Protein AF-A0A1G0JII6-F1 (afdb_monomer_lite)

pLDDT: mean 87.19, std 8.28, range [60.16, 95.19]

Sequence (86 aa):
MKNKKLHDDLERLRNEINHLATDDIESRKKLNRIIGDLEAKLEKPDDNDDGLVKDIKETIQHFETEHPRATAILNDIMVTLSNMGI

Radius of gyration: 12.27 Å; chains: 1; bounding box: 32×22×32 Å

Structure (mmCIF, N/CA/C/O backbone):
data_AF-A0A1G0JII6-F1
#
_entry.id   AF-A0A1G0JII6-F1
#
loop_
_atom_site.group_PDB
_atom_site.id
_atom_site.type_symbol
_atom_site.label_atom_id
_atom_site.label_alt_id
_atom_site.label_comp_id
_atom_site.label_asym_id
_atom_site.label_entity_id
_atom_site.label_seq_id
_atom_site.pdbx_PDB_ins_code
_atom_site.Cartn_x
_atom_site.Cartn_y
_atom_site.Cartn_z
_atom_site.occupancy
_atom_site.B_iso_or_equiv
_atom_site.auth_seq_id
_atom_site.auth_comp_id
_atom_site.auth_asym_id
_atom_site.auth_atom_id
_atom_site.pdbx_PDB_model_num
ATOM 1 N N . MET A 1 1 ? -8.279 -10.099 14.810 1.00 60.16 1 MET A N 1
ATOM 2 C CA . MET A 1 1 ? -8.203 -10.673 13.444 1.00 60.16 1 MET A CA 1
ATOM 3 C C . MET A 1 1 ? -7.815 -9.638 12.392 1.00 60.16 1 MET A C 1
ATOM 5 O O . MET A 1 1 ? -6.889 -9.917 11.650 1.00 60.16 1 MET A O 1
ATOM 9 N N . LYS A 1 2 ? -8.438 -8.450 12.340 1.00 63.12 2 LYS A N 1
ATOM 10 C CA . LYS A 1 2 ? -8.123 -7.424 11.324 1.00 63.12 2 LYS A CA 1
ATOM 11 C C . LYS A 1 2 ? -6.647 -6.981 11.327 1.00 63.12 2 LYS A C 1
ATOM 13 O O . LYS A 1 2 ? -6.017 -7.024 10.280 1.00 63.12 2 LYS A O 1
ATOM 18 N N . ASN A 1 3 ? -6.067 -6.701 12.500 1.00 77.12 3 ASN A N 1
ATOM 19 C CA . ASN A 1 3 ? -4.639 -6.347 12.620 1.00 77.12 3 ASN A CA 1
ATOM 20 C C . ASN A 1 3 ? -3.700 -7.457 12.133 1.00 77.12 3 ASN A C 1
ATOM 22 O O . ASN A 1 3 ? -2.633 -7.163 11.614 1.00 77.12 3 ASN A O 1
ATOM 26 N N . LYS A 1 4 ? -4.114 -8.727 12.253 1.00 85.56 4 LYS A N 1
ATOM 27 C CA . LYS A 1 4 ? -3.340 -9.857 11.734 1.00 85.56 4 LYS A CA 1
ATOM 28 C C . LYS A 1 4 ? -3.312 -9.844 10.205 1.00 85.56 4 LYS A C 1
ATOM 30 O O . LYS A 1 4 ? -2.241 -9.948 9.641 1.00 85.56 4 LYS A O 1
ATOM 35 N N . LYS A 1 5 ? -4.460 -9.629 9.547 1.00 88.12 5 LYS A N 1
ATOM 36 C CA . LYS A 1 5 ? -4.510 -9.530 8.079 1.00 88.12 5 LYS A CA 1
ATOM 37 C C . LYS A 1 5 ? -3.633 -8.387 7.561 1.00 88.12 5 LYS A C 1
ATOM 39 O O . LYS A 1 5 ? -2.888 -8.589 6.615 1.00 88.12 5 LYS A O 1
ATOM 44 N N . LEU A 1 6 ? -3.710 -7.210 8.188 1.00 88.44 6 LEU A N 1
ATOM 45 C CA . LEU A 1 6 ? -2.873 -6.080 7.778 1.00 88.44 6 LEU A CA 1
ATOM 46 C C . LEU A 1 6 ? -1.385 -6.382 7.983 1.00 88.44 6 LEU A C 1
ATOM 48 O O . LEU A 1 6 ? -0.587 -6.068 7.112 1.00 88.44 6 LEU A O 1
ATOM 52 N N . HIS A 1 7 ? -1.020 -7.038 9.084 1.00 89.94 7 HIS A N 1
ATOM 53 C CA . HIS A 1 7 ? 0.352 -7.491 9.303 1.00 89.94 7 HIS A CA 1
ATOM 54 C C . HIS A 1 7 ? 0.817 -8.474 8.217 1.00 89.94 7 HIS A C 1
ATOM 56 O O . HIS A 1 7 ? 1.871 -8.264 7.626 1.00 89.94 7 HIS A O 1
ATOM 62 N N . ASP A 1 8 ? -0.003 -9.476 7.890 1.00 92.56 8 ASP A N 1
ATOM 63 C CA . ASP A 1 8 ? 0.296 -10.453 6.837 1.00 92.56 8 ASP A CA 1
ATOM 64 C C . ASP A 1 8 ? 0.472 -9.756 5.465 1.00 92.56 8 ASP A C 1
ATOM 66 O O . ASP A 1 8 ? 1.388 -10.070 4.703 1.00 92.56 8 ASP A O 1
ATOM 70 N N . ASP A 1 9 ? -0.375 -8.768 5.150 1.00 92.25 9 ASP A N 1
ATOM 71 C CA . ASP A 1 9 ? -0.282 -7.980 3.914 1.00 92.25 9 ASP A CA 1
ATOM 72 C C . ASP A 1 9 ? 0.990 -7.098 3.886 1.00 92.25 9 ASP A C 1
ATOM 74 O O . ASP A 1 9 ? 1.648 -6.990 2.846 1.00 92.25 9 ASP A O 1
ATOM 78 N N . LEU A 1 10 ? 1.399 -6.525 5.025 1.00 93.31 10 LEU A N 1
ATOM 79 C CA . LEU A 1 10 ? 2.653 -5.770 5.163 1.00 93.31 10 LEU A CA 1
ATOM 80 C C . LEU A 1 10 ? 3.890 -6.663 5.005 1.00 93.31 10 LEU A C 1
ATOM 82 O O . LEU A 1 10 ? 4.851 -6.272 4.339 1.00 93.31 10 LEU A O 1
ATOM 86 N N . GLU A 1 11 ? 3.877 -7.874 5.564 1.00 93.62 11 GLU A N 1
ATOM 87 C CA . GLU A 1 11 ? 4.953 -8.850 5.365 1.00 93.62 11 GLU A CA 1
A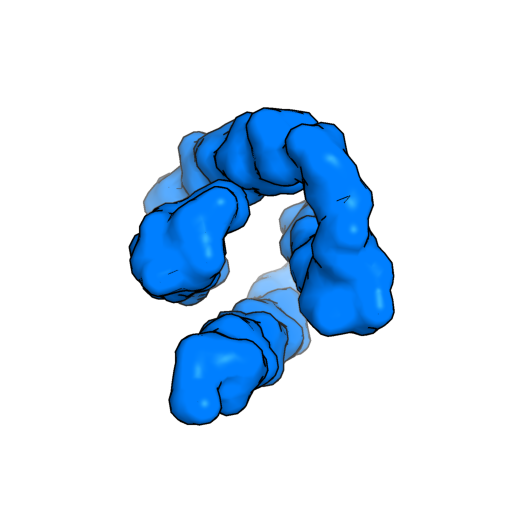TOM 88 C C . GLU A 1 11 ? 5.061 -9.277 3.896 1.00 93.62 11 GLU A C 1
ATOM 90 O O . GLU A 1 11 ? 6.163 -9.356 3.344 1.00 93.62 11 GLU A O 1
ATOM 95 N N . ARG A 1 12 ? 3.926 -9.491 3.218 1.00 94.31 12 ARG A N 1
ATOM 96 C CA . ARG A 1 12 ? 3.900 -9.746 1.769 1.00 94.31 12 ARG A CA 1
ATOM 97 C C . ARG A 1 12 ? 4.518 -8.587 0.990 1.00 94.31 12 ARG A C 1
ATOM 99 O O . ARG A 1 12 ? 5.323 -8.837 0.094 1.00 94.31 12 ARG A O 1
ATOM 106 N N . LEU A 1 13 ? 4.194 -7.342 1.348 1.00 93.38 13 LEU A N 1
ATOM 107 C CA . LEU A 1 13 ? 4.755 -6.161 0.692 1.00 93.38 13 LEU A CA 1
ATOM 108 C C . LEU A 1 13 ? 6.272 -6.058 0.906 1.00 93.38 13 L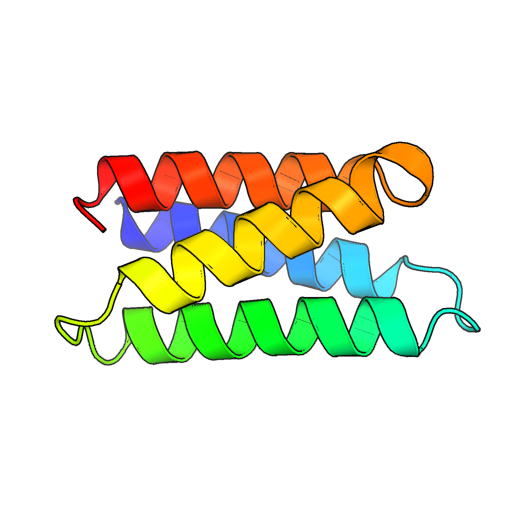EU A C 1
ATOM 110 O O . LEU A 1 13 ? 7.002 -5.832 -0.054 1.00 93.38 13 LEU A O 1
ATOM 114 N N . ARG A 1 14 ? 6.765 -6.303 2.128 1.00 92.75 14 ARG A N 1
ATOM 115 C CA . ARG A 1 14 ? 8.209 -6.362 2.432 1.00 92.75 14 ARG A CA 1
ATOM 116 C C . ARG A 1 14 ? 8.939 -7.399 1.587 1.00 92.75 14 ARG A C 1
ATOM 118 O O . ARG A 1 14 ? 10.007 -7.119 1.048 1.00 92.75 14 ARG A O 1
ATOM 125 N N . ASN A 1 15 ? 8.360 -8.587 1.453 1.00 92.94 15 ASN A N 1
ATOM 126 C CA . ASN A 1 15 ? 8.944 -9.641 0.632 1.00 92.94 15 ASN A CA 1
ATOM 127 C C . ASN A 1 15 ? 8.976 -9.258 -0.852 1.00 92.94 15 ASN A C 1
ATOM 129 O O . ASN A 1 15 ? 9.980 -9.498 -1.516 1.00 92.94 15 ASN A O 1
ATOM 133 N N . GLU A 1 16 ? 7.926 -8.614 -1.366 1.00 91.44 16 GLU A N 1
ATOM 134 C CA . GLU A 1 16 ? 7.920 -8.135 -2.751 1.00 91.44 16 GLU A CA 1
ATOM 135 C C . GLU A 1 16 ? 8.964 -7.034 -2.980 1.00 91.44 16 GLU A C 1
ATOM 137 O O . GLU A 1 16 ? 9.684 -7.090 -3.970 1.00 91.44 16 GLU A O 1
ATOM 142 N N . ILE A 1 17 ? 9.130 -6.096 -2.039 1.00 90.12 17 ILE A N 1
ATOM 143 C CA . ILE A 1 17 ? 10.187 -5.066 -2.073 1.00 90.12 17 ILE A CA 1
ATOM 144 C C . ILE A 1 17 ? 11.575 -5.701 -2.186 1.00 90.12 17 ILE A C 1
ATOM 146 O O . ILE A 1 17 ? 12.405 -5.227 -2.961 1.00 90.12 17 ILE A O 1
ATOM 150 N N . ASN A 1 18 ? 11.831 -6.781 -1.445 1.00 88.44 18 ASN A N 1
ATOM 151 C CA . ASN A 1 18 ? 13.104 -7.503 -1.511 1.00 88.44 18 ASN A CA 1
ATOM 152 C C . ASN A 1 18 ? 13.325 -8.193 -2.868 1.00 88.44 18 ASN A C 1
ATOM 154 O O . ASN A 1 18 ? 14.469 -8.423 -3.253 1.00 88.44 18 ASN A O 1
ATOM 158 N N . HIS A 1 19 ? 12.250 -8.501 -3.595 1.00 86.56 19 HIS A N 1
ATOM 159 C CA . HIS A 1 19 ? 12.297 -9.074 -4.940 1.00 86.56 19 HIS A CA 1
ATOM 160 C C . HIS A 1 19 ? 12.303 -8.032 -6.067 1.00 86.56 19 HIS A C 1
ATOM 162 O O . HIS A 1 19 ? 12.509 -8.411 -7.222 1.00 86.56 19 HIS A O 1
ATOM 168 N N . LEU A 1 20 ? 12.093 -6.745 -5.770 1.00 84.69 20 LEU A N 1
ATOM 169 C CA . LEU A 1 20 ? 12.245 -5.682 -6.764 1.00 84.69 20 LEU A CA 1
ATOM 170 C C . LEU A 1 20 ? 13.697 -5.618 -7.256 1.00 84.69 20 LEU A C 1
ATOM 172 O O . LEU A 1 20 ? 14.643 -5.828 -6.487 1.00 84.69 20 LEU A O 1
ATOM 176 N N . ALA A 1 21 ? 13.874 -5.321 -8.546 1.00 76.94 21 ALA A N 1
ATOM 177 C CA . ALA A 1 21 ? 15.182 -5.250 -9.199 1.00 76.94 21 ALA A CA 1
ATOM 178 C C . ALA A 1 21 ? 16.142 -4.363 -8.394 1.00 76.94 21 ALA A C 1
ATOM 180 O O . ALA A 1 21 ? 15.724 -3.332 -7.886 1.00 76.94 21 ALA A O 1
ATOM 181 N N . THR A 1 22 ? 17.398 -4.776 -8.178 1.00 74.12 22 THR A N 1
ATOM 182 C CA . THR A 1 22 ? 18.354 -4.155 -7.223 1.00 74.12 22 THR A CA 1
ATOM 183 C C . THR A 1 22 ? 18.749 -2.706 -7.552 1.00 74.12 22 THR A C 1
ATOM 185 O O . THR A 1 22 ? 19.242 -1.984 -6.692 1.00 74.12 22 THR A O 1
ATOM 188 N N . ASP A 1 23 ? 18.450 -2.254 -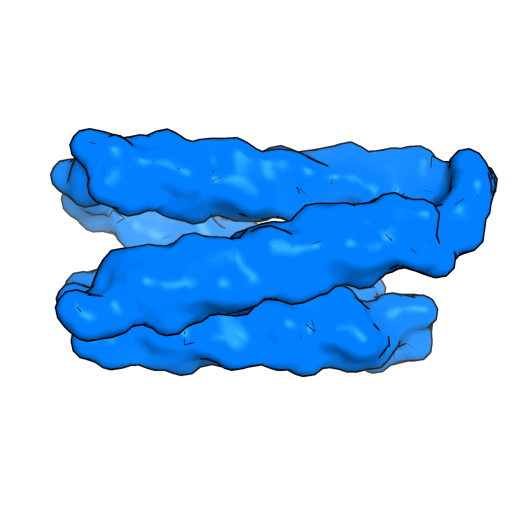8.758 1.00 78.56 23 ASP A N 1
ATOM 189 C CA . ASP A 1 23 ? 18.608 -0.889 -9.257 1.00 78.56 23 ASP A CA 1
ATOM 190 C C . ASP A 1 23 ? 17.383 0.007 -9.016 1.00 78.56 23 ASP A C 1
ATOM 192 O O . ASP A 1 23 ? 17.515 1.230 -8.994 1.00 78.56 23 ASP A O 1
ATOM 196 N N . ASP A 1 24 ? 16.217 -0.571 -8.733 1.00 87.25 24 ASP A N 1
ATOM 197 C CA . ASP A 1 24 ? 14.999 0.179 -8.444 1.00 87.25 24 ASP A CA 1
ATOM 198 C C . ASP A 1 24 ? 14.940 0.663 -6.981 1.00 87.25 24 ASP A C 1
ATOM 200 O O . ASP A 1 24 ? 14.246 0.140 -6.100 1.00 87.25 24 ASP A O 1
ATOM 204 N N . ILE A 1 25 ? 15.826 1.603 -6.668 1.00 88.31 25 ILE A N 1
ATOM 205 C CA . ILE A 1 25 ? 16.015 2.145 -5.318 1.00 88.31 25 ILE A CA 1
ATOM 206 C C . ILE A 1 25 ? 14.841 3.047 -4.925 1.00 88.31 25 ILE A C 1
ATOM 208 O O . ILE A 1 25 ? 14.375 2.983 -3.784 1.00 88.31 25 ILE A O 1
ATOM 212 N N . GLU A 1 26 ? 14.344 3.857 -5.860 1.00 89.06 26 GLU A N 1
ATOM 213 C CA . GLU A 1 26 ? 13.274 4.821 -5.598 1.00 89.06 26 GLU A CA 1
ATOM 214 C C . GLU A 1 26 ? 11.950 4.119 -5.285 1.00 89.06 26 GLU A C 1
ATOM 216 O O . GLU A 1 26 ? 11.316 4.446 -4.275 1.00 89.06 26 GLU A O 1
ATOM 221 N N . SER A 1 27 ? 11.576 3.086 -6.049 1.00 89.12 27 SER A N 1
ATOM 222 C CA . SER A 1 27 ? 10.360 2.325 -5.769 1.00 89.12 27 SER A CA 1
ATOM 223 C C . SER A 1 27 ? 10.421 1.635 -4.414 1.00 89.12 27 SER A C 1
ATOM 225 O O . SER A 1 27 ? 9.487 1.732 -3.612 1.00 89.12 27 SER A O 1
ATOM 227 N N . ARG A 1 28 ? 11.556 1.000 -4.092 1.00 91.38 28 ARG A N 1
ATOM 228 C CA . ARG A 1 28 ? 11.759 0.391 -2.772 1.00 91.38 28 ARG A CA 1
ATOM 229 C C . ARG A 1 28 ? 11.667 1.407 -1.650 1.00 91.38 28 ARG A C 1
ATOM 231 O O . ARG A 1 28 ? 11.058 1.116 -0.623 1.00 91.38 28 ARG A O 1
ATOM 238 N N . LYS A 1 29 ? 12.260 2.588 -1.810 1.00 92.12 29 LYS A N 1
ATOM 239 C CA . LYS A 1 29 ? 12.198 3.650 -0.802 1.00 92.12 29 LYS A CA 1
ATOM 240 C C . LYS A 1 29 ? 10.761 4.121 -0.585 1.00 92.12 29 LYS A C 1
ATOM 242 O O . LYS A 1 29 ? 10.340 4.258 0.563 1.00 92.12 29 LYS A O 1
ATOM 247 N N . LYS A 1 30 ? 9.998 4.312 -1.666 1.00 91.62 30 LYS A N 1
ATOM 248 C CA . LYS A 1 30 ? 8.589 4.720 -1.602 1.00 91.62 30 LYS A CA 1
ATOM 249 C C . LYS A 1 30 ? 7.723 3.664 -0.909 1.00 91.62 30 LYS A C 1
ATOM 251 O O . LYS A 1 30 ? 6.997 4.003 0.020 1.00 91.62 30 LYS A O 1
ATOM 256 N N . LEU A 1 31 ? 7.860 2.388 -1.271 1.00 92.94 31 LEU A N 1
ATOM 257 C CA . LEU A 1 31 ? 7.104 1.302 -0.636 1.00 92.94 31 LEU A CA 1
ATOM 258 C C . LEU A 1 31 ? 7.490 1.084 0.837 1.00 92.94 31 LEU A C 1
ATOM 260 O O . LEU A 1 31 ? 6.614 0.866 1.670 1.00 92.94 31 LEU A O 1
ATOM 264 N N . ASN A 1 32 ? 8.777 1.190 1.188 1.00 93.38 32 ASN A N 1
ATOM 265 C CA . ASN A 1 32 ? 9.213 1.100 2.587 1.00 93.38 32 ASN A CA 1
ATOM 266 C C . ASN A 1 32 ? 8.660 2.244 3.443 1.00 93.38 32 ASN A C 1
ATOM 268 O O . ASN A 1 32 ? 8.314 2.018 4.600 1.00 93.38 32 ASN A O 1
ATOM 272 N N . ARG A 1 33 ? 8.538 3.454 2.880 1.00 93.50 33 ARG A N 1
ATOM 273 C CA . ARG A 1 33 ? 7.879 4.571 3.565 1.00 93.50 33 ARG A CA 1
ATOM 274 C C . ARG A 1 33 ? 6.413 4.248 3.866 1.00 93.50 33 ARG A C 1
ATOM 276 O O . ARG A 1 33 ? 6.010 4.376 5.013 1.00 93.50 33 ARG A O 1
ATOM 283 N N . ILE A 1 34 ? 5.664 3.751 2.878 1.00 92.75 34 ILE A N 1
ATOM 284 C CA . ILE A 1 34 ? 4.259 3.343 3.061 1.00 92.75 34 ILE A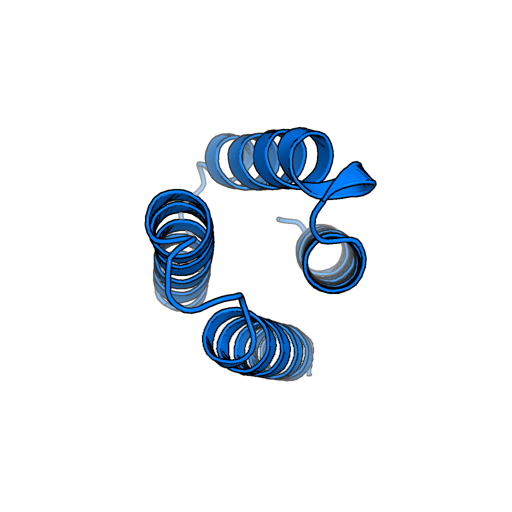 CA 1
ATOM 285 C C . ILE A 1 34 ? 4.118 2.285 4.164 1.00 92.75 34 ILE A C 1
ATOM 287 O O . ILE A 1 34 ? 3.214 2.380 4.989 1.00 92.75 34 ILE A O 1
ATOM 291 N N . ILE A 1 35 ? 5.019 1.297 4.214 1.00 92.62 35 ILE A N 1
ATOM 292 C CA . ILE A 1 35 ? 5.028 0.292 5.289 1.00 92.62 35 ILE A CA 1
ATOM 293 C C . ILE A 1 35 ? 5.230 0.951 6.653 1.00 92.62 35 ILE A C 1
ATOM 295 O O . ILE A 1 35 ? 4.474 0.660 7.574 1.00 92.62 35 ILE A O 1
ATOM 299 N N . GLY A 1 36 ? 6.218 1.841 6.781 1.00 91.75 36 GLY A N 1
ATOM 300 C CA . GLY A 1 36 ? 6.486 2.541 8.037 1.00 91.75 36 GLY A CA 1
ATOM 301 C C . GLY A 1 36 ? 5.301 3.391 8.497 1.00 91.75 36 GLY A C 1
ATOM 302 O O . GLY A 1 36 ? 4.939 3.349 9.671 1.00 91.75 36 GLY A O 1
ATOM 303 N N . ASP A 1 37 ? 4.651 4.095 7.570 1.00 89.94 37 ASP A N 1
ATOM 304 C CA . ASP A 1 37 ? 3.476 4.918 7.864 1.00 89.94 37 ASP A CA 1
ATOM 305 C C . ASP A 1 37 ? 2.279 4.046 8.312 1.00 89.94 37 ASP A C 1
ATOM 307 O O . ASP A 1 37 ? 1.566 4.394 9.256 1.00 89.94 37 ASP A O 1
ATOM 311 N N . LEU A 1 38 ? 2.091 2.868 7.701 1.00 88.94 38 LEU A N 1
ATOM 312 C CA . LEU A 1 38 ? 1.068 1.890 8.098 1.00 88.94 38 LEU A CA 1
ATOM 313 C C . LEU A 1 38 ? 1.337 1.266 9.472 1.00 88.94 38 LEU A C 1
ATOM 315 O O . LEU A 1 38 ? 0.408 1.100 10.263 1.00 88.94 38 LEU A O 1
ATOM 319 N N . GLU A 1 39 ? 2.588 0.922 9.769 1.00 89.25 39 GLU A N 1
ATOM 320 C CA . GLU A 1 39 ? 2.981 0.378 11.073 1.00 89.25 39 GLU A CA 1
ATOM 321 C C . GLU A 1 39 ? 2.827 1.415 12.186 1.00 89.25 39 GLU A C 1
ATOM 323 O O . GLU A 1 39 ? 2.239 1.114 13.225 1.00 89.25 39 GLU A O 1
ATOM 328 N N . ALA A 1 40 ? 3.265 2.655 11.950 1.00 86.88 40 ALA A N 1
ATOM 329 C CA . ALA A 1 40 ? 3.097 3.748 12.903 1.00 86.88 40 ALA A CA 1
ATOM 330 C C . ALA A 1 40 ? 1.618 3.975 13.241 1.00 86.88 40 ALA A C 1
ATOM 332 O O . ALA A 1 40 ? 1.265 4.200 14.399 1.00 86.88 40 ALA A O 1
ATOM 333 N N . LYS A 1 41 ? 0.744 3.854 12.240 1.00 81.44 41 LYS A N 1
ATOM 334 C CA . LYS A 1 41 ? -0.700 4.006 12.403 1.00 81.44 41 LYS A CA 1
ATOM 335 C C . LYS A 1 41 ? -1.373 2.819 13.091 1.00 81.44 41 LYS A C 1
ATOM 337 O O . LYS A 1 41 ? -2.320 3.001 13.850 1.00 81.44 41 LYS A O 1
ATOM 342 N N . LEU A 1 42 ? -0.863 1.606 12.886 1.00 82.06 42 LEU A N 1
ATOM 343 C CA . LEU A 1 42 ? -1.275 0.436 13.664 1.00 82.06 42 LEU A CA 1
ATOM 344 C C . LEU A 1 42 ? -0.945 0.586 15.155 1.00 82.06 42 LEU A C 1
ATOM 346 O O . LEU A 1 42 ? -1.721 0.132 15.998 1.00 82.06 42 LEU A O 1
ATOM 350 N N . GLU A 1 43 ? 0.193 1.200 15.481 1.00 83.25 43 GLU A N 1
ATOM 351 C CA . GLU A 1 43 ? 0.599 1.464 16.866 1.00 83.25 43 GLU A CA 1
ATOM 352 C C . GLU A 1 43 ? -0.149 2.650 17.484 1.00 83.25 43 GLU A C 1
ATOM 354 O O . GLU A 1 43 ? -0.494 2.622 18.668 1.00 83.25 43 GLU A O 1
ATOM 359 N N . LYS A 1 44 ? -0.393 3.697 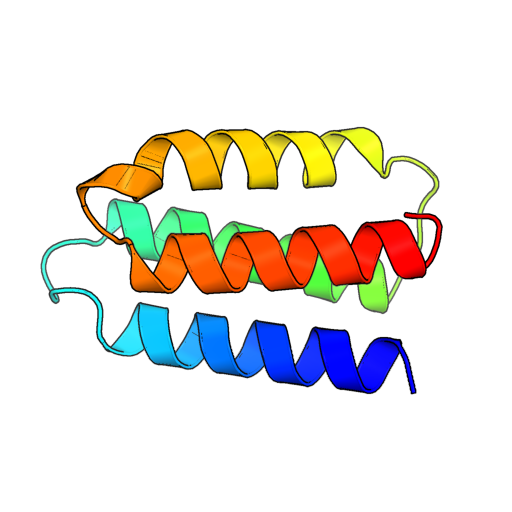16.690 1.00 81.31 44 LYS A N 1
ATOM 360 C CA . LYS A 1 44 ? -1.077 4.926 17.097 1.00 81.31 44 LYS A CA 1
ATOM 361 C C . LYS A 1 44 ? -2.119 5.308 16.045 1.00 81.31 44 LYS A C 1
ATOM 363 O O . LYS A 1 44 ? -1.788 6.041 15.113 1.00 81.31 44 LYS A O 1
ATOM 368 N N . PRO A 1 45 ? -3.368 4.846 16.202 1.00 70.44 45 PRO A N 1
ATOM 369 C CA . PRO A 1 45 ? -4.473 5.321 15.386 1.00 70.44 45 PRO A CA 1
ATOM 370 C C . PRO A 1 45 ? -4.701 6.798 15.733 1.00 70.44 45 PRO A C 1
ATOM 372 O O . PRO A 1 45 ? -5.145 7.109 16.837 1.00 70.44 45 PRO A O 1
ATOM 375 N N . ASP A 1 46 ? -4.300 7.693 14.838 1.00 68.56 46 ASP A N 1
ATOM 376 C CA . ASP A 1 46 ? -4.589 9.130 14.895 1.00 68.56 46 ASP A CA 1
ATOM 377 C C . ASP A 1 46 ? -5.690 9.442 13.870 1.00 68.56 46 ASP A C 1
ATOM 379 O O . ASP A 1 46 ? -5.851 8.696 12.912 1.00 68.56 46 ASP A O 1
ATOM 383 N N . ASP A 1 47 ? -6.429 10.538 14.031 1.00 63.38 47 ASP A N 1
ATOM 384 C CA . ASP A 1 47 ? -7.621 10.843 13.217 1.00 63.38 47 ASP A CA 1
ATOM 385 C C . ASP A 1 47 ? -7.297 11.223 11.750 1.00 63.38 47 ASP A C 1
ATOM 387 O O . ASP A 1 47 ? -8.197 11.355 10.920 1.00 63.38 47 ASP A O 1
ATOM 391 N N . ASN A 1 48 ? -6.021 11.421 11.391 1.00 65.25 48 ASN A N 1
ATOM 392 C CA . ASN A 1 48 ? -5.609 11.851 10.045 1.00 65.25 48 ASN A CA 1
ATOM 393 C C . ASN A 1 48 ? -5.375 10.677 9.087 1.00 65.25 48 ASN A C 1
ATOM 395 O O . ASN A 1 48 ? -4.266 10.440 8.593 1.00 65.25 48 ASN A O 1
ATOM 399 N N . ASP A 1 49 ? -6.454 9.965 8.780 1.00 73.25 49 ASP A N 1
ATOM 400 C CA . ASP A 1 49 ? -6.382 8.753 7.973 1.00 73.25 49 ASP A CA 1
ATOM 401 C C . ASP A 1 49 ? -6.309 8.995 6.460 1.00 73.25 49 ASP A C 1
ATOM 403 O O . ASP A 1 49 ? -5.664 8.230 5.730 1.00 73.25 49 ASP A O 1
ATOM 407 N N . ASP A 1 50 ? -6.860 10.123 6.020 1.00 79.06 50 ASP A N 1
ATOM 408 C CA . ASP A 1 50 ? -6.993 10.505 4.615 1.00 79.06 50 ASP A CA 1
ATOM 409 C C . ASP A 1 50 ? -5.649 10.667 3.890 1.00 79.06 50 ASP A C 1
ATOM 411 O O . ASP A 1 50 ? -5.540 10.355 2.700 1.00 79.06 50 ASP A O 1
ATOM 415 N N . GLY A 1 51 ? -4.611 11.134 4.593 1.00 85.81 51 GLY A N 1
ATOM 416 C CA . GLY A 1 51 ? -3.281 11.344 4.016 1.00 85.81 51 GLY A CA 1
ATOM 417 C C . GLY A 1 51 ? -2.624 10.033 3.586 1.00 85.81 51 GLY A C 1
ATOM 418 O O . GLY A 1 51 ? -2.197 9.895 2.443 1.00 85.81 51 GLY A O 1
ATOM 419 N N . LEU A 1 52 ? -2.627 9.032 4.469 1.00 87.25 52 LEU A N 1
ATOM 420 C CA . LEU A 1 52 ? -2.045 7.721 4.181 1.00 87.25 52 LEU A CA 1
ATOM 421 C C . LEU A 1 52 ? -2.814 6.990 3.076 1.00 87.25 52 LEU A C 1
ATOM 423 O O . LEU A 1 52 ? -2.217 6.408 2.173 1.00 87.25 52 LEU A O 1
ATOM 427 N N . VAL A 1 53 ? -4.146 7.046 3.121 1.00 90.12 53 VAL A N 1
ATOM 428 C CA . VAL A 1 53 ? -4.999 6.444 2.089 1.00 90.12 53 VAL A CA 1
ATOM 429 C C . VAL A 1 53 ? -4.719 7.066 0.718 1.00 90.12 53 VAL A C 1
ATOM 431 O O . VAL A 1 53 ? -4.657 6.359 -0.292 1.00 90.12 53 VAL A O 1
ATOM 434 N N . LYS A 1 54 ? -4.527 8.387 0.666 1.00 91.19 54 LYS A N 1
ATOM 435 C CA . LYS A 1 54 ? -4.158 9.093 -0.560 1.00 91.19 54 LYS A CA 1
ATOM 436 C C . LYS A 1 54 ? -2.772 8.675 -1.059 1.00 91.19 54 LYS A C 1
ATOM 438 O O . LYS A 1 54 ? -2.649 8.325 -2.231 1.00 91.19 54 LYS A O 1
ATOM 443 N N . ASP A 1 55 ? -1.773 8.634 -0.184 1.00 91.31 55 ASP A N 1
ATOM 444 C CA . ASP A 1 55 ? -0.400 8.253 -0.537 1.00 91.31 55 ASP A CA 1
ATOM 445 C C . ASP A 1 55 ? -0.329 6.814 -1.082 1.00 91.31 55 ASP A C 1
ATOM 447 O O . ASP A 1 55 ? 0.384 6.536 -2.055 1.00 91.31 55 ASP A O 1
ATOM 451 N N . ILE A 1 56 ? -1.120 5.892 -0.520 1.00 92.81 56 ILE A N 1
ATOM 452 C CA . ILE A 1 56 ? -1.235 4.519 -1.031 1.00 92.81 56 ILE A CA 1
ATOM 453 C C . ILE A 1 56 ? -1.860 4.512 -2.430 1.00 92.81 56 ILE A C 1
ATOM 455 O O . ILE A 1 56 ? -1.321 3.857 -3.320 1.00 92.81 56 ILE A O 1
ATOM 459 N N . LYS A 1 57 ? -2.944 5.263 -2.668 1.00 93.38 57 LYS A N 1
ATOM 460 C CA . LYS A 1 57 ? -3.573 5.365 -4.001 1.00 93.38 57 LYS A CA 1
ATOM 461 C C . LYS A 1 57 ? -2.622 5.930 -5.055 1.00 93.38 57 LYS A C 1
ATOM 463 O O . LYS A 1 57 ? -2.545 5.388 -6.154 1.00 93.38 57 LYS A O 1
ATOM 468 N N . GLU A 1 58 ? -1.880 6.983 -4.727 1.00 93.62 58 GLU A N 1
ATOM 469 C CA . GLU A 1 58 ? -0.875 7.558 -5.631 1.00 93.62 58 GLU A CA 1
ATOM 470 C C . GLU A 1 58 ? 0.263 6.568 -5.916 1.00 93.62 58 GLU A C 1
ATOM 472 O O . GLU A 1 58 ? 0.793 6.505 -7.026 1.00 93.62 58 GLU A O 1
ATOM 477 N N . THR A 1 59 ? 0.642 5.768 -4.919 1.00 92.56 59 THR A N 1
ATOM 478 C CA . THR A 1 59 ? 1.644 4.712 -5.089 1.00 92.56 59 THR A CA 1
ATOM 479 C C . THR A 1 59 ? 1.116 3.587 -5.972 1.00 92.56 59 THR A C 1
ATOM 481 O O . THR A 1 59 ? 1.824 3.176 -6.882 1.00 92.56 59 THR A O 1
ATOM 484 N N . ILE A 1 60 ? -0.130 3.146 -5.776 1.00 94.19 60 ILE A N 1
ATOM 485 C CA . ILE A 1 60 ? -0.802 2.172 -6.646 1.00 94.19 60 ILE A CA 1
ATOM 486 C C . ILE A 1 60 ? -0.725 2.656 -8.091 1.00 94.19 60 ILE A C 1
ATOM 488 O O . ILE A 1 60 ? -0.103 1.970 -8.894 1.00 94.19 60 ILE A O 1
ATOM 492 N N . GLN A 1 61 ? -1.228 3.862 -8.382 1.00 93.38 61 GLN A N 1
ATOM 493 C CA . GLN A 1 61 ? -1.235 4.455 -9.728 1.00 93.38 61 GLN A CA 1
ATOM 494 C C . GLN A 1 61 ? 0.150 4.502 -10.379 1.00 93.38 61 GLN A C 1
ATOM 496 O O . GLN A 1 61 ? 0.288 4.237 -11.570 1.00 93.38 61 GLN A O 1
ATOM 501 N N . HIS A 1 62 ? 1.183 4.832 -9.606 1.00 90.62 62 HIS A N 1
ATOM 502 C CA . HIS A 1 62 ? 2.547 4.887 -10.122 1.00 90.62 62 HIS A CA 1
ATOM 503 C C . HIS A 1 62 ? 3.109 3.493 -10.453 1.00 90.62 62 HIS A C 1
ATOM 505 O O . HIS A 1 62 ? 3.877 3.355 -11.397 1.00 90.62 62 HIS A O 1
ATOM 511 N N . PHE A 1 63 ? 2.702 2.458 -9.714 1.00 90.81 63 PHE A N 1
ATOM 512 C CA . PHE A 1 63 ? 3.268 1.111 -9.798 1.00 90.81 63 PHE A CA 1
ATOM 513 C C . PHE A 1 63 ? 2.448 0.146 -10.675 1.00 90.81 63 PHE A C 1
ATOM 515 O O . PHE A 1 63 ? 2.947 -0.932 -10.988 1.00 90.81 63 PHE A O 1
ATOM 522 N N . GLU A 1 64 ? 1.213 0.482 -11.089 1.00 92.06 64 GLU A N 1
ATOM 523 C CA . GLU A 1 64 ? 0.295 -0.449 -11.790 1.00 92.06 64 GLU A CA 1
ATOM 524 C C . GLU A 1 64 ? 0.900 -1.108 -13.035 1.00 92.06 64 GLU A C 1
ATOM 526 O O . GLU A 1 64 ? 0.577 -2.257 -13.333 1.00 92.06 64 GLU A O 1
ATOM 531 N N . THR A 1 65 ? 1.782 -0.401 -13.748 1.00 89.50 65 THR A N 1
ATOM 532 C CA . THR A 1 65 ? 2.404 -0.910 -14.981 1.00 89.50 65 THR A CA 1
ATOM 533 C C . THR A 1 65 ? 3.710 -1.656 -14.709 1.00 89.50 65 THR A C 1
ATOM 535 O O . THR A 1 65 ? 3.927 -2.737 -15.253 1.00 89.50 65 THR A O 1
ATOM 538 N N . GLU A 1 66 ? 4.580 -1.094 -13.869 1.00 87.69 66 GLU A N 1
ATOM 539 C CA . GLU A 1 66 ? 5.953 -1.587 -13.677 1.00 87.69 66 GLU A CA 1
ATOM 540 C C . GLU A 1 66 ? 6.049 -2.668 -12.589 1.00 87.69 66 GLU A C 1
ATOM 542 O O . GLU A 1 66 ? 6.881 -3.573 -12.668 1.00 87.69 66 GLU A O 1
ATOM 547 N N . HIS A 1 67 ? 5.153 -2.636 -11.599 1.00 91.25 67 HIS A N 1
ATOM 548 C CA . HIS A 1 67 ? 5.200 -3.504 -10.422 1.00 91.25 67 HIS A CA 1
ATOM 549 C C . HIS A 1 67 ? 3.817 -4.064 -10.053 1.00 91.25 67 HIS A C 1
ATOM 551 O O . HIS A 1 67 ? 3.333 -3.864 -8.932 1.00 91.25 67 HIS A O 1
ATOM 557 N N . PRO A 1 68 ? 3.182 -4.853 -10.940 1.00 91.12 68 PRO A N 1
ATOM 558 C CA . PRO A 1 68 ? 1.804 -5.316 -10.760 1.00 91.12 68 PRO A CA 1
ATOM 559 C C . PRO A 1 68 ? 1.586 -6.127 -9.472 1.00 91.12 68 PRO A C 1
ATOM 561 O O . PRO A 1 68 ? 0.506 -6.084 -8.883 1.00 91.12 68 PRO A O 1
ATOM 564 N N . ARG A 1 69 ? 2.609 -6.848 -8.990 1.00 92.00 69 ARG A N 1
ATOM 565 C CA . ARG A 1 69 ? 2.535 -7.589 -7.720 1.00 92.00 69 ARG A CA 1
ATOM 566 C C . ARG A 1 69 ? 2.494 -6.661 -6.506 1.00 92.00 69 ARG A C 1
ATOM 568 O O . ARG A 1 69 ? 1.666 -6.876 -5.624 1.00 92.00 69 ARG A O 1
ATOM 575 N N . ALA A 1 70 ? 3.331 -5.623 -6.476 1.00 91.94 70 ALA A N 1
ATOM 576 C CA . ALA A 1 70 ? 3.303 -4.624 -5.410 1.00 91.94 70 ALA A CA 1
ATOM 577 C C . ALA A 1 70 ? 1.955 -3.886 -5.401 1.00 91.94 70 ALA A C 1
ATOM 579 O O . ALA A 1 70 ? 1.334 -3.749 -4.349 1.00 91.94 70 ALA A O 1
ATOM 580 N N . THR A 1 71 ? 1.447 -3.520 -6.580 1.00 94.50 71 THR A N 1
ATOM 581 C CA . THR A 1 71 ? 0.125 -2.903 -6.758 1.00 94.50 71 THR A CA 1
ATOM 582 C C . THR A 1 71 ? -1.008 -3.779 -6.225 1.00 94.50 71 THR A C 1
ATOM 584 O O . THR A 1 71 ? -1.905 -3.279 -5.547 1.00 94.50 71 THR A O 1
ATOM 587 N N . ALA A 1 72 ? -0.982 -5.089 -6.481 1.00 95.19 72 ALA A N 1
ATOM 588 C CA . ALA A 1 72 ? -1.989 -6.009 -5.952 1.00 95.19 72 ALA A CA 1
ATOM 589 C C . ALA A 1 72 ? -1.984 -6.046 -4.413 1.00 95.19 72 ALA A C 1
ATOM 591 O O . ALA A 1 72 ? -3.040 -5.970 -3.792 1.00 95.19 72 ALA A O 1
ATOM 592 N N . ILE A 1 73 ? -0.800 -6.090 -3.795 1.00 95.12 73 ILE A N 1
ATOM 593 C CA . ILE A 1 73 ? -0.673 -6.100 -2.330 1.00 95.12 73 ILE A CA 1
ATOM 594 C C . ILE A 1 73 ? -1.146 -4.768 -1.728 1.00 95.12 73 ILE A C 1
ATOM 596 O O . ILE A 1 73 ? -1.866 -4.763 -0.734 1.00 95.12 73 ILE A O 1
ATOM 600 N N . LEU A 1 74 ? -0.804 -3.632 -2.343 1.00 94.62 74 LEU A N 1
ATOM 601 C CA . LEU A 1 74 ? -1.284 -2.318 -1.900 1.00 94.62 74 LEU A CA 1
ATOM 602 C C . LEU A 1 74 ? -2.816 -2.199 -1.985 1.00 94.62 74 LEU A C 1
ATOM 604 O O . LEU A 1 74 ? -3.435 -1.607 -1.101 1.00 94.62 74 LEU A O 1
ATOM 608 N N . ASN A 1 75 ? -3.443 -2.797 -3.002 1.00 94.81 75 ASN A N 1
ATOM 609 C CA . ASN A 1 75 ? -4.903 -2.888 -3.091 1.00 94.81 75 ASN A CA 1
ATOM 610 C C . ASN A 1 75 ? -5.500 -3.759 -1.971 1.00 94.81 75 ASN A C 1
ATOM 612 O O . ASN A 1 75 ? -6.492 -3.365 -1.356 1.00 94.81 75 ASN A O 1
ATOM 616 N N . ASP A 1 76 ? -4.884 -4.905 -1.659 1.00 94.38 76 ASP A N 1
ATOM 617 C CA . ASP A 1 76 ? -5.300 -5.754 -0.532 1.00 94.38 76 ASP A CA 1
ATOM 618 C C . ASP A 1 76 ? -5.234 -4.980 0.800 1.00 94.38 76 ASP A C 1
ATOM 620 O O . ASP A 1 76 ? -6.157 -5.066 1.617 1.00 94.38 76 ASP A O 1
ATOM 624 N N . ILE A 1 77 ? -4.174 -4.185 0.997 1.00 92.56 77 ILE A N 1
ATOM 625 C CA . ILE A 1 77 ? -3.993 -3.304 2.159 1.00 92.56 77 ILE A CA 1
ATOM 626 C C . ILE A 1 77 ? -5.106 -2.255 2.218 1.00 92.56 77 ILE A C 1
ATOM 628 O O . ILE A 1 77 ? -5.744 -2.116 3.259 1.00 92.56 77 ILE A O 1
ATOM 632 N N . MET A 1 78 ? -5.390 -1.562 1.112 1.00 92.12 78 MET A N 1
ATOM 633 C CA . MET A 1 78 ? -6.478 -0.578 1.013 1.00 92.12 78 MET A CA 1
ATOM 634 C C . MET A 1 78 ? -7.828 -1.161 1.442 1.00 92.12 78 MET A C 1
ATOM 636 O O . MET A 1 78 ? -8.536 -0.565 2.252 1.00 92.12 78 MET A O 1
ATOM 640 N N . VAL A 1 79 ? -8.166 -2.358 0.955 1.00 91.75 79 VAL A N 1
ATOM 641 C CA . VAL A 1 79 ? -9.395 -3.062 1.350 1.00 91.75 79 VAL A CA 1
ATOM 642 C C . VAL A 1 79 ? -9.377 -3.402 2.841 1.00 91.75 79 VAL A C 1
ATOM 644 O O . VAL A 1 79 ? -10.398 -3.288 3.522 1.00 91.75 79 VAL A O 1
ATOM 647 N N . THR A 1 80 ? -8.229 -3.818 3.379 1.00 90.50 80 THR A N 1
ATOM 648 C CA . THR A 1 80 ? -8.079 -4.090 4.812 1.00 90.50 80 THR A CA 1
ATOM 649 C C . THR A 1 80 ? -8.305 -2.837 5.659 1.00 90.50 80 THR A C 1
ATOM 651 O O . THR A 1 80 ? -9.052 -2.921 6.633 1.00 90.50 80 THR A O 1
ATOM 654 N N . LEU A 1 81 ? -7.723 -1.695 5.275 1.00 87.69 81 LEU A N 1
ATOM 655 C CA . LEU A 1 81 ? -7.889 -0.409 5.962 1.00 87.69 81 LEU A CA 1
ATOM 656 C C . LEU A 1 81 ? -9.350 0.050 5.938 1.00 87.69 81 LEU A C 1
ATOM 658 O O . LEU A 1 81 ? -9.936 0.261 6.998 1.00 87.69 81 LEU A O 1
ATOM 662 N N . SER A 1 82 ? -10.000 0.022 4.770 1.00 86.06 82 SER A N 1
ATOM 663 C CA . SER A 1 82 ? -11.424 0.370 4.664 1.00 86.06 82 SER A CA 1
ATOM 664 C C . SER A 1 82 ? -12.309 -0.526 5.540 1.00 86.06 82 SER A C 1
ATOM 666 O O . SER A 1 82 ? -13.255 -0.059 6.170 1.00 86.06 82 SER A O 1
ATOM 668 N N . ASN A 1 83 ? -11.977 -1.816 5.660 1.00 85.62 83 ASN A N 1
ATOM 669 C CA . ASN A 1 83 ? -12.674 -2.738 6.563 1.00 85.62 83 ASN A CA 1
ATOM 670 C C . ASN A 1 83 ? -12.397 -2.472 8.054 1.00 85.62 83 ASN A C 1
ATOM 672 O O . ASN A 1 83 ? -13.136 -2.969 8.913 1.00 85.62 83 ASN A O 1
ATOM 676 N N . MET A 1 84 ? -11.325 -1.757 8.392 1.00 82.81 84 MET A N 1
ATOM 677 C CA . MET A 1 84 ? -11.030 -1.298 9.752 1.00 82.81 84 MET A CA 1
ATOM 678 C C . MET A 1 84 ? -11.781 -0.012 10.114 1.00 82.81 84 MET A C 1
ATOM 680 O O . MET A 1 84 ? -11.915 0.253 11.304 1.00 82.81 84 MET A O 1
ATOM 684 N N . GLY A 1 85 ? -12.351 0.695 9.132 1.00 75.75 85 GLY A N 1
ATOM 685 C CA . GLY A 1 85 ? -12.963 2.012 9.330 1.00 75.75 85 GLY A CA 1
ATOM 686 C C . GLY A 1 85 ? -11.938 3.145 9.301 1.00 75.75 85 GLY A C 1
ATOM 687 O O . GLY A 1 85 ? -12.161 4.157 9.955 1.00 75.75 85 GLY A O 1
ATOM 688 N N . ILE A 1 86 ? -10.836 2.909 8.583 1.00 65.06 86 ILE A N 1
ATOM 689 C CA . ILE A 1 86 ? -9.661 3.762 8.382 1.00 65.06 86 ILE A CA 1
ATOM 690 C C . ILE A 1 86 ? -9.544 4.074 6.884 1.00 65.06 86 ILE A C 1
ATOM 692 O O . ILE 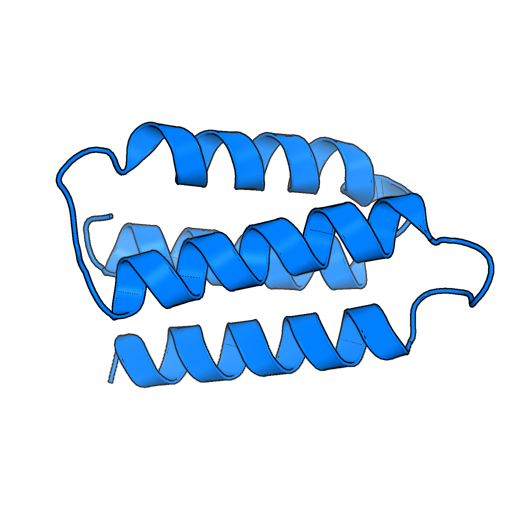A 1 86 ? -9.895 3.181 6.070 1.00 65.06 86 ILE A O 1
#

Foldseek 3Di:
DLVVQLVVLLVQLVVLLVVPDPPPPVLSVLSVVLSVVVVVCVVPVDPPPPVSLVSLVVNLVVCVPPPVSSNVSSVSNNVSVVVVVD

Secondary structure (DSSP, 8-state):
-HHHHHHHHHHHHHHHHHHS-TT-HHHHHHHHHHHHHHHHHHHS--S-HHHHHHHHHHHHHHHTTT-HHHHHHHHHHHHHHHHHT-